Protein AF-A0A1I6APC3-F1 (afdb_monomer_lite)

Sequence (116 aa):
MRAPDFLKAGLGHMQDRAVTYDKPQGERSMGMTVALANVLLAEKLREPLSEEDGWNFMELLKLVRSKQGEFKADNYEDRAAYAGLAGEAAFDERGPKAADQDCIFIEAAPPAGGRS

pLDDT: mean 81.6, std 17.63, range [43.28, 97.19]

Radius of gyration: 23.74 Å; chains: 1; bounding box: 44×64×69 Å

Secondary structure (DSSP, 8-state):
--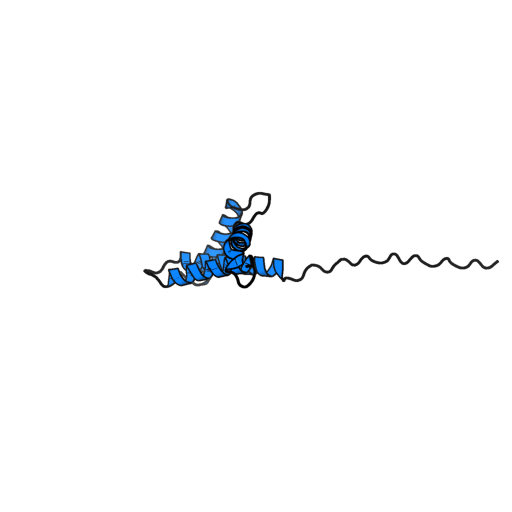HHHHHHHHHHHHHHHHHHH--TT---HHHHHHHHHHHHTTTT-SSPPPHHHHHHHHHHHHHHHHTSSS--THHHHHHHHHHHHHHHHHHHHHS-PPP--------PPPPPP---

Organism: NCBI:txid1002526

InterPro domains:
  IPR045958 Domain of unknown function DUF6378 [PF19905] (29-89)

Foldseek 3Di:
DDPVVLLVLLVVVLVVCCVPPDDVVRDDPLQVVQVVCCVVCVVPDPDRDFSLNSLVVVLVVLVVVCVDDDHDSVSSSSNSNSVVVSVVSCCVVPNDDDPPPPPPDPPPDDDDDDDD

Structure (mmCIF, N/CA/C/O backbone):
data_AF-A0A1I6APC3-F1
#
_entry.id   AF-A0A1I6APC3-F1
#
loop_
_atom_site.group_PDB
_atom_site.id
_atom_site.type_symbol
_atom_site.label_atom_id
_atom_site.label_alt_id
_atom_site.label_comp_id
_atom_site.label_asym_id
_atom_site.label_entity_id
_atom_site.label_seq_id
_atom_site.pdbx_PDB_ins_code
_atom_site.Cartn_x
_atom_site.Cartn_y
_atom_site.Cartn_z
_atom_site.occupancy
_atom_site.B_iso_or_equiv
_atom_site.auth_seq_id
_atom_site.auth_comp_id
_atom_site.auth_asym_id
_atom_site.auth_atom_id
_atom_site.pdbx_PDB_model_num
ATOM 1 N N . MET A 1 1 ? -18.418 -6.001 14.243 1.00 75.69 1 MET A N 1
ATOM 2 C CA . MET A 1 1 ? -17.449 -6.211 13.150 1.00 75.69 1 MET A CA 1
ATOM 3 C C . MET A 1 1 ? -16.426 -7.236 13.610 1.00 75.69 1 MET A C 1
ATOM 5 O O . MET A 1 1 ? -15.960 -7.130 14.739 1.00 75.69 1 MET A O 1
ATOM 9 N N . ARG A 1 2 ? -16.146 -8.259 12.801 1.00 93.44 2 ARG A N 1
ATOM 10 C CA . ARG A 1 2 ? -15.180 -9.335 13.077 1.00 93.44 2 ARG A CA 1
ATOM 11 C C . ARG A 1 2 ? -14.060 -9.311 12.039 1.00 93.44 2 ARG A C 1
ATOM 13 O O . ARG A 1 2 ? -14.230 -8.743 10.968 1.00 93.44 2 ARG A O 1
ATOM 20 N N . ALA A 1 3 ? -12.944 -9.984 12.326 1.00 92.00 3 ALA A N 1
ATOM 21 C CA . ALA A 1 3 ? -11.777 -10.014 11.437 1.00 92.00 3 ALA A CA 1
ATOM 22 C C . ALA A 1 3 ? -12.101 -10.354 9.958 1.00 92.00 3 ALA A C 1
ATOM 24 O O . ALA A 1 3 ? -11.640 -9.618 9.088 1.00 92.00 3 ALA A O 1
ATOM 25 N N . PRO A 1 4 ? -12.940 -11.363 9.634 1.00 94.94 4 PRO A N 1
ATOM 26 C CA . PRO A 1 4 ? -13.274 -11.665 8.238 1.00 94.94 4 PRO A CA 1
ATOM 27 C C . PRO A 1 4 ? -14.077 -10.569 7.529 1.00 94.94 4 PRO A C 1
ATOM 29 O O . PRO A 1 4 ? -14.067 -10.514 6.303 1.00 94.94 4 PRO A O 1
ATOM 32 N N . ASP A 1 5 ? -14.787 -9.718 8.274 1.00 95.00 5 ASP A N 1
ATOM 33 C CA . ASP A 1 5 ? -15.618 -8.664 7.689 1.00 95.00 5 ASP A CA 1
ATOM 34 C C . ASP A 1 5 ? -14.733 -7.587 7.037 1.00 95.00 5 ASP A C 1
ATOM 36 O O . ASP A 1 5 ? -15.036 -7.138 5.936 1.00 95.00 5 ASP A O 1
ATOM 40 N N . PHE A 1 6 ? -13.586 -7.261 7.648 1.00 93.12 6 PHE A N 1
ATOM 41 C CA . PHE A 1 6 ? -12.610 -6.318 7.085 1.00 93.12 6 PHE A CA 1
ATOM 42 C C . PHE A 1 6 ? -11.978 -6.831 5.790 1.00 93.12 6 PHE A C 1
ATOM 44 O O . PHE A 1 6 ? -11.803 -6.066 4.848 1.00 93.12 6 PHE A O 1
ATOM 51 N N . LEU A 1 7 ? -11.653 -8.128 5.730 1.00 93.75 7 LEU A N 1
ATOM 52 C CA . LEU A 1 7 ? -11.077 -8.735 4.527 1.00 93.75 7 LEU A CA 1
ATOM 53 C C . LEU A 1 7 ? -12.078 -8.731 3.368 1.00 93.75 7 LEU A C 1
ATOM 55 O O . LEU A 1 7 ? -11.707 -8.446 2.235 1.00 93.75 7 LEU A O 1
ATOM 59 N N . LYS A 1 8 ? -13.356 -9.012 3.651 1.00 94.69 8 LYS A N 1
ATOM 60 C CA . LYS A 1 8 ? -14.423 -8.962 2.641 1.00 94.69 8 LYS A CA 1
ATOM 61 C C . LYS A 1 8 ? -14.657 -7.546 2.123 1.00 94.69 8 LYS A C 1
ATOM 63 O O . LYS A 1 8 ? -14.822 -7.374 0.922 1.00 94.69 8 LYS A O 1
ATOM 68 N N . ALA A 1 9 ? -14.654 -6.553 3.010 1.00 92.88 9 ALA A N 1
ATOM 69 C CA . ALA A 1 9 ? -14.761 -5.154 2.611 1.00 92.88 9 ALA A CA 1
ATOM 70 C C . ALA A 1 9 ? -13.542 -4.711 1.781 1.00 92.88 9 ALA A C 1
ATOM 72 O O . ALA A 1 9 ? -13.717 -4.137 0.713 1.00 92.88 9 ALA A O 1
ATOM 73 N N . GLY A 1 10 ? -12.324 -5.080 2.194 1.00 90.75 10 GLY A N 1
ATOM 74 C CA . GLY A 1 10 ? -11.105 -4.832 1.416 1.00 90.75 10 GLY A CA 1
ATOM 75 C C . GLY A 1 10 ? -11.124 -5.491 0.031 1.00 90.75 10 GLY A C 1
ATOM 76 O O . GLY A 1 10 ? -10.702 -4.877 -0.945 1.00 90.75 10 GLY A O 1
ATOM 77 N N . LEU A 1 11 ? -11.674 -6.706 -0.089 1.00 91.12 11 LEU A N 1
ATOM 78 C CA . LEU A 1 11 ? -11.912 -7.342 -1.389 1.00 91.12 11 LEU A CA 1
ATOM 79 C C . LEU A 1 11 ? -12.865 -6.515 -2.262 1.00 91.12 11 LEU A C 1
ATOM 81 O O . LEU A 1 11 ? -12.583 -6.329 -3.443 1.00 91.12 11 LEU A O 1
ATOM 85 N N . GLY A 1 12 ? -13.949 -5.994 -1.679 1.00 89.00 12 GLY A N 1
ATOM 86 C CA . GLY A 1 12 ? -14.856 -5.068 -2.360 1.00 89.00 12 GLY A CA 1
ATOM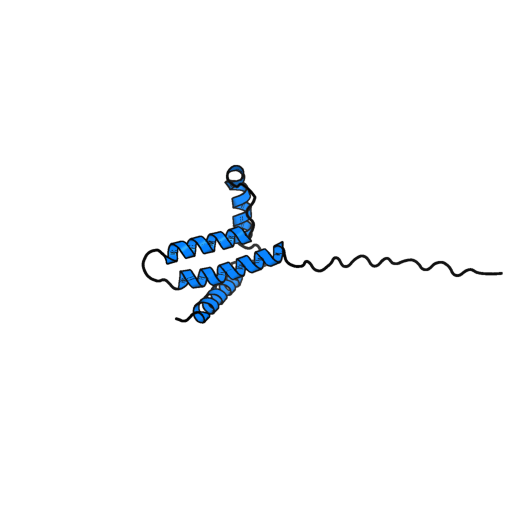 87 C C . GLY A 1 12 ? -14.123 -3.832 -2.886 1.00 89.00 12 GLY A 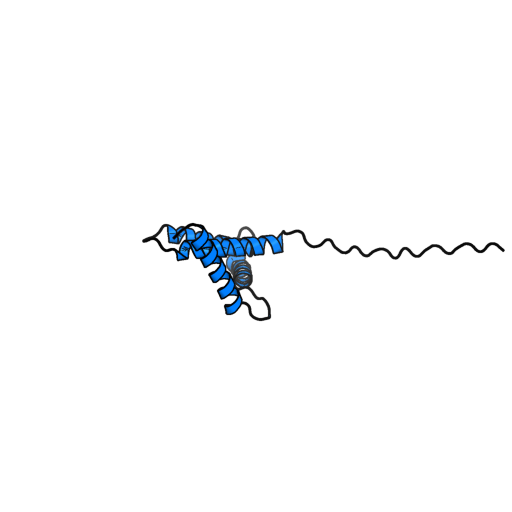C 1
ATOM 88 O O . GLY A 1 12 ? -14.204 -3.542 -4.073 1.00 89.00 12 GLY A O 1
ATOM 89 N N . HIS A 1 13 ? -13.300 -3.186 -2.052 1.00 86.31 13 HIS A N 1
ATOM 90 C CA . HIS A 1 13 ? -12.506 -2.015 -2.456 1.00 86.31 13 HIS A CA 1
ATOM 91 C C . HIS A 1 13 ? -11.563 -2.305 -3.632 1.00 86.31 13 HIS A C 1
ATOM 93 O O . HIS A 1 13 ? -11.386 -1.455 -4.505 1.00 86.31 13 HIS A O 1
ATOM 99 N N . MET A 1 14 ? -10.962 -3.501 -3.684 1.00 86.62 14 MET A N 1
ATOM 100 C CA . MET A 1 14 ? -10.126 -3.919 -4.819 1.00 86.62 14 MET A CA 1
ATOM 101 C C . MET A 1 14 ? -10.948 -4.114 -6.099 1.00 86.62 14 MET A C 1
ATOM 103 O O . MET A 1 14 ? -10.534 -3.656 -7.162 1.00 86.62 14 MET A O 1
ATOM 107 N N . GLN A 1 15 ? -12.118 -4.748 -6.000 1.00 83.56 15 GLN A N 1
ATOM 108 C CA . GLN A 1 15 ? -13.017 -4.971 -7.138 1.00 83.56 15 GLN A CA 1
ATOM 109 C C . GLN A 1 15 ? -13.572 -3.652 -7.686 1.00 83.56 15 GLN A C 1
ATOM 111 O O . GLN A 1 15 ? -13.542 -3.423 -8.894 1.00 83.56 15 GLN A O 1
ATOM 116 N N . ASP A 1 16 ? -13.997 -2.751 -6.803 1.00 79.75 16 ASP A N 1
ATOM 117 C CA . ASP A 1 16 ? -14.482 -1.424 -7.180 1.00 79.75 16 ASP A CA 1
ATOM 118 C C . ASP A 1 16 ? -13.370 -0.592 -7.833 1.00 79.75 16 ASP A C 1
ATOM 120 O O . ASP A 1 16 ? -13.614 0.142 -8.797 1.00 79.75 16 ASP A O 1
ATOM 124 N N . ARG A 1 17 ? -12.122 -0.740 -7.361 1.00 69.62 17 ARG A N 1
ATOM 125 C CA . ARG A 1 17 ? -10.958 -0.121 -8.004 1.00 69.62 17 ARG A CA 1
ATOM 126 C C . ARG A 1 17 ? -10.687 -0.676 -9.393 1.00 69.62 17 ARG A C 1
ATOM 128 O O . ARG A 1 17 ? -10.438 0.131 -10.284 1.00 69.62 17 ARG A O 1
ATOM 135 N N . ALA A 1 18 ? -10.758 -1.992 -9.578 1.00 63.19 18 ALA A N 1
ATOM 136 C CA . ALA A 1 18 ? -10.590 -2.605 -10.892 1.00 63.19 18 ALA A CA 1
ATOM 137 C C . ALA A 1 18 ? -11.628 -2.046 -11.880 1.00 63.19 18 ALA A C 1
ATOM 139 O O . ALA A 1 18 ? -11.292 -1.599 -12.968 1.00 63.19 18 ALA A O 1
ATOM 140 N N . VAL A 1 19 ? -12.890 -1.921 -11.459 1.00 61.81 19 VAL A N 1
ATOM 141 C CA . VAL A 1 19 ? -13.961 -1.365 -12.305 1.00 61.81 19 VAL A CA 1
ATOM 142 C C . VAL A 1 19 ? -13.777 0.130 -12.603 1.00 61.81 19 VAL A C 1
ATOM 144 O O . VAL A 1 19 ? -14.105 0.588 -13.697 1.00 61.81 19 VAL A O 1
ATOM 147 N N . THR A 1 20 ? -13.280 0.908 -11.639 1.00 59.06 20 THR A N 1
ATOM 148 C CA . THR A 1 20 ? -13.217 2.377 -11.749 1.00 59.06 20 THR A CA 1
ATOM 149 C C . THR A 1 20 ? -11.943 2.873 -12.437 1.00 59.06 20 THR A C 1
ATOM 151 O O . THR A 1 20 ? -11.965 3.916 -13.093 1.00 59.06 20 THR A O 1
ATOM 154 N N . TYR A 1 21 ? -10.828 2.157 -12.278 1.00 53.22 21 TYR A N 1
ATOM 155 C CA . TYR A 1 21 ? -9.503 2.635 -12.676 1.00 53.22 21 TYR A CA 1
ATOM 156 C C . TYR A 1 21 ? -8.800 1.752 -13.709 1.00 53.22 21 TYR A C 1
ATOM 158 O O . TYR A 1 21 ? -7.925 2.281 -14.399 1.00 53.22 21 TYR A O 1
ATOM 166 N N . ASP A 1 22 ? -9.198 0.487 -13.903 1.00 54.38 22 ASP A N 1
ATOM 167 C CA . ASP A 1 22 ? -8.657 -0.314 -15.005 1.00 54.38 22 ASP A CA 1
ATOM 168 C C . ASP A 1 22 ? -9.290 0.154 -16.321 1.00 54.38 22 ASP A C 1
ATOM 170 O O . ASP A 1 22 ? -10.352 -0.289 -16.762 1.00 54.38 22 ASP A O 1
ATOM 174 N N . LYS A 1 23 ? -8.618 1.091 -16.994 1.00 50.16 23 LYS A N 1
ATOM 175 C CA . LYS A 1 23 ? -8.829 1.288 -18.431 1.00 50.16 23 LYS A CA 1
ATOM 176 C C . LYS A 1 23 ? -8.443 -0.007 -19.166 1.00 50.16 23 LYS A C 1
ATOM 178 O O . LYS A 1 23 ? -7.568 -0.723 -18.685 1.00 50.16 23 LYS A O 1
ATOM 183 N N . PRO A 1 24 ? -8.959 -0.261 -20.387 1.00 46.97 24 PRO A N 1
ATOM 184 C CA . PRO A 1 24 ? -8.604 -1.444 -21.189 1.00 46.97 24 PRO A CA 1
ATOM 185 C C . PRO A 1 24 ? -7.095 -1.640 -21.453 1.00 46.97 24 PRO A C 1
ATOM 187 O O . PRO A 1 24 ? -6.701 -2.660 -22.003 1.00 46.97 24 PRO A O 1
ATOM 190 N N . GLN A 1 25 ? -6.264 -0.652 -21.110 1.00 43.28 25 GLN A N 1
ATOM 191 C CA . GLN A 1 25 ? -4.811 -0.641 -21.279 1.00 43.28 25 GLN A CA 1
ATOM 192 C C . GLN A 1 25 ? -4.043 -1.003 -19.990 1.00 43.28 25 GLN A C 1
ATOM 194 O O . GLN A 1 25 ? -2.820 -1.021 -20.015 1.00 43.28 25 GLN A O 1
ATOM 199 N N . GLY A 1 26 ? -4.730 -1.301 -18.878 1.00 48.00 26 GLY A N 1
ATOM 200 C CA . GLY A 1 26 ? -4.111 -1.865 -17.670 1.00 48.00 26 GLY A CA 1
ATOM 201 C C . GLY A 1 26 ? -3.182 -0.927 -16.890 1.00 48.00 26 GLY A C 1
ATOM 202 O O . GLY A 1 26 ? -2.439 -1.389 -16.030 1.00 48.00 26 GLY A O 1
ATOM 203 N N . GLU A 1 27 ? -3.189 0.382 -17.166 1.00 49.44 27 GLU A N 1
ATOM 204 C CA . GLU A 1 27 ? -2.361 1.340 -16.425 1.00 49.44 27 GLU A CA 1
ATOM 205 C C . GLU A 1 27 ? -2.868 1.497 -14.985 1.00 49.44 27 GLU A C 1
ATOM 207 O O . GLU A 1 27 ? -3.827 2.224 -14.710 1.00 49.44 27 GLU A O 1
ATOM 212 N N . ARG A 1 28 ? -2.198 0.824 -14.044 1.00 67.38 28 ARG A N 1
ATOM 213 C CA . ARG A 1 28 ? -2.494 0.941 -12.615 1.00 67.38 28 ARG A CA 1
ATOM 214 C C . ARG A 1 28 ? -1.983 2.272 -12.079 1.00 67.38 28 ARG A C 1
ATOM 216 O O . ARG A 1 28 ? -0.835 2.666 -12.295 1.00 67.38 28 ARG A O 1
ATOM 223 N N . SER A 1 29 ? -2.830 2.955 -11.311 1.00 77.62 29 SER A N 1
ATOM 224 C CA . SER A 1 29 ? -2.512 4.254 -10.706 1.00 77.62 29 SER A CA 1
ATOM 225 C C . SER A 1 29 ? -1.272 4.214 -9.808 1.00 77.62 29 SER A C 1
ATOM 227 O O . SER A 1 29 ? -0.557 5.214 -9.727 1.00 77.62 29 SER A O 1
ATOM 229 N N . MET A 1 30 ? -0.974 3.071 -9.179 1.00 88.69 30 MET A N 1
ATOM 230 C CA . MET A 1 30 ? 0.227 2.920 -8.359 1.00 88.69 30 MET A CA 1
ATOM 231 C C . MET A 1 30 ? 1.504 2.820 -9.193 1.00 88.69 30 MET A C 1
ATOM 233 O O . MET A 1 30 ? 2.438 3.568 -8.915 1.00 88.69 30 MET A O 1
ATOM 237 N N . GLY A 1 31 ? 1.530 2.005 -10.253 1.00 88.12 31 GLY A N 1
ATOM 238 C CA . GLY A 1 31 ? 2.685 1.913 -11.153 1.00 88.12 31 GLY A CA 1
ATOM 239 C C . GLY A 1 31 ? 3.096 3.279 -11.720 1.00 88.12 31 GLY A C 1
ATOM 240 O O . GLY A 1 31 ? 4.264 3.660 -11.650 1.00 88.12 31 GLY A O 1
ATOM 241 N N . MET A 1 32 ? 2.127 4.087 -12.166 1.00 88.19 32 MET A N 1
ATOM 242 C CA . MET A 1 32 ? 2.394 5.458 -12.634 1.00 88.19 32 MET A CA 1
ATOM 243 C C . MET A 1 32 ? 2.852 6.400 -11.515 1.00 88.19 32 MET A C 1
ATOM 245 O O . MET A 1 32 ? 3.734 7.234 -11.729 1.00 88.19 32 MET A O 1
ATOM 249 N N . THR A 1 33 ? 2.277 6.272 -10.316 1.00 90.56 33 THR A N 1
ATOM 250 C CA . THR A 1 33 ? 2.684 7.070 -9.148 1.00 90.56 33 THR A CA 1
ATOM 251 C C . THR A 1 33 ? 4.136 6.786 -8.779 1.00 90.56 33 THR A C 1
ATOM 253 O O . THR A 1 33 ? 4.909 7.722 -8.578 1.00 90.56 33 THR A O 1
ATOM 256 N N . VAL A 1 34 ? 4.527 5.512 -8.740 1.00 93.25 34 VAL A N 1
ATOM 257 C CA . VAL A 1 34 ? 5.893 5.079 -8.433 1.00 93.25 34 VAL A CA 1
ATOM 258 C C . VAL A 1 34 ? 6.866 5.498 -9.532 1.00 93.25 34 VAL A C 1
ATOM 260 O O . VAL A 1 34 ? 7.925 6.043 -9.226 1.00 93.25 34 VAL A O 1
ATOM 263 N N . ALA A 1 35 ? 6.491 5.348 -10.806 1.00 93.44 35 ALA A N 1
ATOM 264 C CA . ALA A 1 35 ? 7.306 5.818 -11.925 1.00 93.44 35 ALA A CA 1
ATOM 265 C C . ALA A 1 35 ? 7.591 7.325 -11.822 1.00 93.44 35 ALA A C 1
ATOM 267 O O . ALA A 1 35 ? 8.738 7.757 -11.945 1.00 93.44 35 ALA A O 1
ATOM 268 N N . LEU A 1 36 ? 6.565 8.129 -11.528 1.00 93.94 36 LEU A N 1
ATOM 269 C CA . LEU A 1 36 ? 6.734 9.567 -11.349 1.00 93.94 36 LEU A CA 1
ATOM 270 C C . LEU A 1 36 ? 7.544 9.901 -10.088 1.00 93.94 36 LEU A C 1
ATOM 272 O O . LEU A 1 36 ? 8.390 10.793 -10.134 1.00 93.94 36 LEU A O 1
ATOM 276 N N . ALA A 1 37 ? 7.331 9.190 -8.978 1.00 94.31 37 ALA A N 1
ATOM 277 C CA . ALA A 1 37 ? 8.102 9.374 -7.749 1.00 94.31 37 ALA A CA 1
ATOM 278 C C . ALA A 1 37 ? 9.596 9.101 -7.972 1.00 94.31 37 ALA A C 1
ATOM 280 O O . ALA A 1 37 ? 10.429 9.895 -7.539 1.00 94.31 37 ALA A O 1
ATOM 281 N N . ASN A 1 38 ? 9.932 8.047 -8.718 1.00 96.25 38 ASN A N 1
ATOM 282 C CA . ASN A 1 38 ? 11.310 7.713 -9.070 1.00 96.25 38 ASN A CA 1
ATOM 283 C C . ASN A 1 38 ? 11.981 8.784 -9.934 1.00 96.25 38 ASN A C 1
ATOM 285 O O . ASN A 1 38 ? 13.190 8.960 -9.834 1.00 96.25 38 ASN A O 1
ATOM 289 N N . VAL A 1 39 ? 11.219 9.530 -10.739 1.00 97.19 39 VAL A N 1
ATOM 290 C CA . VAL A 1 39 ? 11.742 10.674 -11.503 1.00 97.19 39 VAL A CA 1
ATOM 291 C C . VAL A 1 39 ? 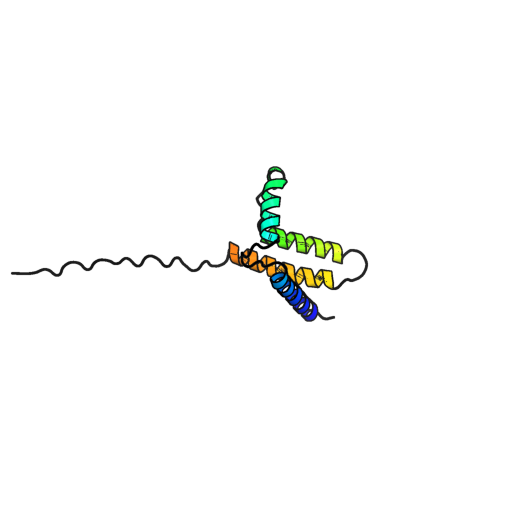11.883 11.912 -10.617 1.00 97.19 39 VAL A C 1
ATOM 293 O O . VAL A 1 39 ? 12.949 12.520 -10.564 1.00 97.19 39 VAL A O 1
ATOM 296 N N . LEU A 1 40 ? 10.819 12.299 -9.911 1.00 96.75 40 LEU A N 1
ATOM 297 C CA . LEU A 1 40 ? 10.775 13.557 -9.158 1.00 96.75 40 LEU A CA 1
ATOM 298 C C . LEU A 1 40 ? 11.649 13.542 -7.902 1.00 96.75 40 LEU A C 1
ATOM 300 O O . LEU A 1 40 ? 12.147 14.586 -7.486 1.00 96.75 40 LEU A O 1
ATOM 304 N N . LEU A 1 41 ? 11.809 12.375 -7.277 1.00 95.75 41 LEU A N 1
ATOM 305 C CA . LEU A 1 41 ? 12.520 12.205 -6.011 1.00 95.75 41 LEU A CA 1
ATOM 306 C C . LEU A 1 41 ? 13.846 11.456 -6.182 1.00 95.75 41 LEU A C 1
ATOM 308 O O . LEU A 1 41 ? 14.446 11.074 -5.179 1.00 95.75 41 LEU A O 1
ATOM 312 N N . ALA A 1 42 ? 14.327 11.285 -7.419 1.00 94.56 42 ALA A N 1
ATOM 313 C CA . ALA A 1 42 ? 15.532 10.518 -7.745 1.00 94.56 42 ALA A CA 1
ATOM 314 C C . ALA A 1 42 ? 16.741 10.883 -6.864 1.00 94.56 42 ALA A C 1
ATOM 316 O O . ALA A 1 42 ? 17.409 10.009 -6.329 1.00 94.56 42 ALA A O 1
ATOM 317 N N . GLU A 1 43 ? 16.992 12.180 -6.650 1.00 95.94 43 GLU A N 1
ATOM 318 C CA . GLU A 1 43 ? 18.127 12.665 -5.846 1.00 95.94 43 GLU A CA 1
ATOM 319 C C . GLU A 1 43 ? 17.977 12.429 -4.334 1.00 95.94 43 GLU A C 1
ATOM 321 O O . GLU A 1 43 ? 18.921 12.632 -3.569 1.00 95.94 43 GLU A O 1
ATOM 326 N N . LYS A 1 44 ? 16.768 12.094 -3.873 1.00 95.06 44 LYS A N 1
ATOM 327 C CA . LYS A 1 44 ? 16.440 11.887 -2.454 1.00 95.06 44 LYS A CA 1
ATOM 328 C C . LYS A 1 44 ? 16.292 10.416 -2.100 1.00 95.06 44 LYS A C 1
ATOM 330 O O . LYS A 1 44 ? 16.446 10.059 -0.934 1.00 95.06 44 LYS A O 1
ATOM 335 N N . LEU A 1 45 ? 15.972 9.586 -3.081 1.00 92.12 45 LEU A N 1
ATOM 336 C CA . LEU A 1 45 ? 15.838 8.155 -2.907 1.00 92.12 45 LEU A CA 1
ATOM 337 C C . LEU A 1 45 ? 17.218 7.498 -2.909 1.00 92.12 45 LEU A C 1
ATOM 339 O O . LEU A 1 45 ? 18.096 7.839 -3.697 1.00 92.12 45 LEU A O 1
ATOM 343 N N . ARG A 1 46 ? 17.413 6.541 -2.001 1.00 93.81 46 ARG A N 1
ATOM 344 C CA . ARG A 1 46 ? 18.621 5.707 -1.989 1.00 93.81 46 ARG A CA 1
ATOM 345 C C . ARG A 1 46 ? 18.611 4.706 -3.146 1.00 93.81 46 ARG A C 1
ATOM 347 O O . ARG A 1 46 ? 19.664 4.390 -3.690 1.00 93.81 46 ARG A O 1
ATOM 354 N N . GLU A 1 47 ? 17.426 4.217 -3.482 1.00 94.56 47 GLU A N 1
ATOM 355 C CA . GLU A 1 47 ? 17.152 3.249 -4.536 1.00 94.56 47 GLU A CA 1
ATOM 356 C C . GLU A 1 47 ? 15.765 3.532 -5.136 1.00 94.56 47 GLU A C 1
ATOM 358 O O . GLU A 1 47 ? 14.932 4.138 -4.451 1.00 94.56 47 GLU A O 1
ATOM 363 N N . PRO A 1 48 ? 15.510 3.158 -6.403 1.00 93.94 48 PRO A N 1
ATOM 364 C CA . PRO A 1 48 ? 14.191 3.306 -7.004 1.00 93.94 48 PRO A CA 1
ATOM 365 C C . PRO A 1 48 ? 13.140 2.525 -6.215 1.00 93.94 48 PRO A C 1
ATOM 367 O O . PRO A 1 48 ? 13.376 1.390 -5.813 1.00 93.94 48 PRO A O 1
ATOM 370 N N . LEU A 1 49 ? 11.973 3.127 -6.037 1.00 95.31 49 LEU A N 1
ATOM 371 C CA . LEU A 1 49 ? 10.815 2.481 -5.438 1.00 95.31 49 LEU A CA 1
ATOM 372 C C . LEU A 1 49 ? 10.207 1.477 -6.419 1.00 95.31 49 LEU A C 1
ATOM 374 O O . LEU A 1 49 ? 10.084 1.765 -7.615 1.00 95.31 49 LEU A O 1
ATOM 378 N N . SER A 1 50 ? 9.792 0.329 -5.897 1.00 94.31 50 SER A N 1
ATOM 379 C CA . SER A 1 50 ? 8.956 -0.647 -6.597 1.00 94.31 50 SER A CA 1
ATOM 380 C C . SER A 1 50 ? 7.465 -0.302 -6.467 1.00 94.31 50 SER A C 1
ATOM 382 O O . SER A 1 50 ? 7.065 0.536 -5.652 1.00 94.31 50 SER A O 1
ATOM 384 N N . GLU A 1 51 ? 6.605 -0.949 -7.262 1.00 93.56 51 GLU A N 1
ATOM 385 C CA . GLU A 1 51 ? 5.148 -0.805 -7.099 1.00 93.56 51 GLU A CA 1
ATOM 386 C C . GLU A 1 51 ? 4.676 -1.328 -5.730 1.00 93.56 51 GLU A C 1
ATOM 388 O O . GLU A 1 51 ? 3.800 -0.728 -5.101 1.00 93.56 51 GLU A O 1
ATOM 393 N N . GLU A 1 52 ? 5.316 -2.386 -5.227 1.00 94.75 52 GLU A N 1
ATOM 394 C CA . GLU A 1 52 ? 5.105 -2.908 -3.876 1.00 94.75 52 GLU A CA 1
ATOM 395 C C . GLU A 1 52 ? 5.407 -1.849 -2.803 1.00 94.75 52 GLU A C 1
ATOM 397 O O . GLU A 1 52 ? 4.601 -1.661 -1.891 1.00 94.75 52 GLU A O 1
ATOM 402 N N . ASP A 1 53 ? 6.511 -1.102 -2.925 1.00 95.44 53 ASP A N 1
ATOM 403 C CA . ASP A 1 53 ? 6.853 -0.030 -1.978 1.00 95.44 53 ASP A CA 1
ATOM 404 C C . ASP A 1 53 ? 5.778 1.059 -1.934 1.00 95.44 53 ASP A C 1
ATOM 406 O O . ASP A 1 53 ? 5.457 1.588 -0.865 1.00 95.44 53 ASP A O 1
ATOM 410 N N . GLY A 1 54 ? 5.174 1.363 -3.085 1.00 93.94 54 GLY A N 1
ATOM 411 C CA . GLY A 1 54 ? 4.038 2.274 -3.178 1.00 93.94 54 GLY A CA 1
ATOM 412 C C . GLY A 1 54 ? 2.831 1.789 -2.369 1.00 93.94 54 GLY A C 1
ATOM 413 O O . GLY A 1 54 ? 2.247 2.556 -1.596 1.00 93.94 54 GLY A O 1
ATOM 414 N N . TRP A 1 55 ? 2.475 0.508 -2.481 1.00 93.88 55 TRP A N 1
ATOM 415 C CA . TRP A 1 55 ? 1.384 -0.084 -1.698 1.00 93.88 55 TRP A CA 1
ATOM 416 C C . TRP A 1 55 ? 1.706 -0.160 -0.199 1.00 93.88 55 TRP A C 1
ATOM 418 O O . TRP A 1 55 ? 0.878 0.246 0.624 1.00 93.88 55 TRP A O 1
ATOM 428 N N . ASN A 1 56 ? 2.928 -0.558 0.159 1.00 95.31 56 ASN A N 1
ATOM 429 C CA . ASN A 1 56 ? 3.414 -0.569 1.541 1.00 95.31 56 ASN A CA 1
ATOM 430 C C . ASN A 1 56 ? 3.358 0.831 2.173 1.00 95.31 56 ASN A C 1
ATOM 432 O O . ASN A 1 56 ? 2.950 1.000 3.327 1.00 95.31 56 ASN A O 1
ATOM 436 N N . PHE A 1 57 ? 3.701 1.871 1.412 1.00 95.00 57 PHE A N 1
ATOM 437 C CA . PHE A 1 57 ? 3.579 3.253 1.867 1.00 95.00 57 PHE A CA 1
ATOM 438 C C . PHE A 1 57 ? 2.119 3.635 2.170 1.00 95.00 57 PHE A C 1
ATOM 440 O O . PHE A 1 57 ? 1.830 4.267 3.193 1.00 95.00 57 PHE A O 1
ATOM 447 N N . MET A 1 58 ? 1.175 3.207 1.329 1.00 94.50 58 MET A N 1
ATOM 448 C CA . MET A 1 58 ? -0.255 3.442 1.557 1.00 94.50 58 MET A CA 1
ATOM 449 C C . MET A 1 58 ? -0.781 2.708 2.797 1.00 94.50 58 MET A C 1
ATOM 451 O O . MET A 1 58 ? -1.605 3.260 3.538 1.00 94.50 58 MET A O 1
ATOM 455 N N . GLU A 1 59 ? -0.278 1.506 3.086 1.00 95.00 59 GLU A N 1
ATOM 456 C CA . GLU A 1 59 ? -0.577 0.813 4.341 1.00 95.00 59 GLU A CA 1
ATOM 457 C C . GLU A 1 59 ? -0.103 1.591 5.566 1.00 95.00 59 GLU A C 1
ATOM 459 O O . GLU A 1 59 ? -0.859 1.727 6.535 1.00 95.00 59 GLU A O 1
ATOM 464 N N . LEU A 1 60 ? 1.121 2.129 5.530 1.00 95.81 60 LEU A N 1
ATOM 465 C CA . LEU A 1 60 ? 1.670 2.938 6.619 1.00 95.81 60 LEU A CA 1
ATOM 466 C C . LEU A 1 60 ? 0.810 4.177 6.879 1.00 95.81 60 LEU A C 1
ATOM 468 O O . LEU A 1 60 ? 0.514 4.492 8.035 1.00 95.81 60 LEU A O 1
ATOM 472 N N . LEU A 1 61 ? 0.336 4.844 5.823 1.00 94.12 61 LEU A N 1
ATOM 473 C CA . LEU A 1 61 ? -0.563 5.991 5.949 1.00 94.12 61 LEU A CA 1
ATOM 474 C C . LEU A 1 61 ? -1.854 5.617 6.692 1.00 94.12 61 LEU A C 1
ATOM 476 O O . LEU A 1 61 ? -2.281 6.330 7.607 1.00 94.12 61 LEU A O 1
ATOM 480 N N . LYS A 1 62 ? -2.478 4.492 6.331 1.00 93.00 62 LYS A N 1
ATOM 481 C CA . LYS A 1 62 ? -3.698 4.011 6.996 1.00 93.00 62 LYS A CA 1
ATOM 482 C C . LYS A 1 62 ? -3.434 3.502 8.409 1.00 93.00 62 LYS A C 1
ATOM 484 O O . LYS A 1 62 ? -4.259 3.723 9.296 1.00 93.00 62 LYS A O 1
ATOM 489 N N . LEU A 1 63 ? -2.269 2.905 8.659 1.00 94.00 63 LEU A N 1
ATOM 490 C CA . LEU A 1 63 ? -1.834 2.529 10.000 1.00 94.00 63 LEU A CA 1
ATOM 491 C C . LEU A 1 63 ? -1.735 3.764 10.899 1.00 94.00 63 LEU A C 1
ATOM 493 O O . LEU A 1 63 ? -2.328 3.762 11.977 1.00 94.00 63 LEU A O 1
ATOM 497 N N . VAL A 1 64 ? -1.063 4.829 10.457 1.00 94.62 64 VAL A N 1
ATOM 498 C CA . VAL A 1 64 ? -0.953 6.079 11.228 1.00 94.62 64 VAL A CA 1
ATOM 499 C C . VAL A 1 64 ? -2.335 6.688 11.469 1.00 94.62 64 VAL A C 1
ATOM 501 O O . VAL A 1 64 ? -2.660 7.034 12.604 1.00 94.62 64 VAL A O 1
ATOM 504 N N . ARG A 1 65 ? -3.196 6.737 10.442 1.00 93.12 65 ARG A N 1
ATOM 505 C CA . ARG A 1 65 ? -4.581 7.224 10.580 1.00 93.12 65 ARG A CA 1
ATOM 506 C C . ARG A 1 65 ? -5.413 6.401 11.560 1.00 93.12 65 ARG A C 1
ATOM 508 O O . ARG A 1 65 ? -6.228 6.974 12.269 1.00 93.12 65 ARG A O 1
ATOM 515 N N . SER A 1 66 ? -5.191 5.089 11.656 1.00 91.75 66 SER A N 1
ATOM 516 C CA . SER A 1 66 ? -5.886 4.234 12.633 1.00 91.75 66 SER A CA 1
ATOM 517 C C . SER A 1 66 ? -5.525 4.547 14.089 1.00 91.75 66 SER A C 1
ATOM 519 O O . SER A 1 66 ? -6.259 4.169 14.997 1.00 91.75 66 SER A O 1
ATOM 521 N N . LYS A 1 67 ? -4.398 5.230 14.323 1.00 90.06 67 LYS A N 1
ATOM 522 C CA . LYS A 1 67 ? -3.947 5.648 15.657 1.00 90.06 67 LYS A CA 1
ATOM 523 C C . LYS A 1 67 ? -4.447 7.037 16.053 1.00 90.06 67 LYS A C 1
ATOM 525 O O . LYS A 1 67 ? -4.236 7.440 17.192 1.00 90.06 67 LYS A O 1
ATOM 530 N N . GLN A 1 68 ? -5.071 7.769 15.132 1.00 88.75 68 GLN A N 1
ATOM 531 C CA . GLN A 1 68 ? -5.528 9.135 15.351 1.00 88.75 68 GLN A CA 1
ATOM 532 C C . GLN A 1 68 ? -7.055 9.192 15.408 1.00 88.75 68 GLN A C 1
ATOM 534 O O . GLN A 1 68 ? -7.738 8.775 14.476 1.00 88.75 68 GLN A O 1
ATOM 539 N N . GLY A 1 69 ? -7.583 9.791 16.474 1.00 86.06 69 GLY A N 1
ATOM 540 C CA . GLY A 1 69 ? -9.019 10.006 16.637 1.00 86.06 69 GLY A CA 1
ATOM 541 C C . GLY A 1 69 ? -9.802 8.726 16.937 1.00 86.06 69 GLY A C 1
ATOM 542 O O . GLY A 1 69 ? -9.288 7.786 17.541 1.00 86.06 69 GLY A O 1
ATOM 543 N N . GLU A 1 70 ? -11.078 8.732 16.558 1.00 89.06 70 GLU A N 1
ATOM 544 C CA . GLU A 1 70 ? -11.999 7.621 16.796 1.00 89.06 70 GLU A CA 1
ATOM 545 C C . GLU A 1 70 ? -11.768 6.447 15.838 1.00 89.06 70 GLU A C 1
ATOM 547 O O . GLU A 1 70 ? -11.209 6.591 14.747 1.00 89.06 70 GLU A O 1
ATOM 552 N N . PHE A 1 71 ? -12.246 5.269 16.243 1.00 91.50 71 PHE A N 1
ATOM 553 C CA . PHE A 1 71 ? -12.187 4.062 15.430 1.00 91.50 71 PHE A CA 1
ATOM 554 C C . PHE A 1 71 ? -12.894 4.258 14.079 1.00 91.50 71 PHE A C 1
ATOM 556 O O . PHE A 1 71 ? -14.068 4.619 14.020 1.00 91.50 71 PHE A O 1
ATOM 563 N N . LYS A 1 72 ? -12.182 3.947 12.989 1.00 92.62 72 LYS A N 1
ATOM 564 C CA . LYS A 1 72 ? -12.708 3.951 11.617 1.00 92.62 72 LYS A CA 1
ATOM 565 C C . LYS A 1 72 ? -12.361 2.635 10.935 1.00 92.62 72 LYS A C 1
ATOM 567 O O . LYS A 1 72 ? -11.181 2.348 10.730 1.00 92.62 72 LYS A O 1
ATOM 572 N N . ALA A 1 73 ? -13.384 1.860 10.583 1.00 91.75 73 ALA A N 1
ATOM 573 C CA . ALA A 1 73 ? -13.231 0.550 9.952 1.00 91.75 73 ALA A CA 1
ATOM 574 C C . ALA A 1 73 ? -12.494 0.621 8.605 1.00 91.75 73 ALA A C 1
ATOM 576 O O . ALA A 1 73 ? -11.577 -0.164 8.385 1.00 91.75 73 ALA A O 1
ATOM 577 N N . ASP A 1 74 ? -12.792 1.647 7.802 1.00 91.44 74 ASP A N 1
ATOM 578 C CA . ASP A 1 74 ? -12.142 1.971 6.522 1.00 91.44 74 ASP A CA 1
ATOM 579 C C . ASP A 1 74 ? -10.606 1.922 6.581 1.00 91.44 74 ASP A C 1
ATOM 581 O O . ASP A 1 74 ? -9.953 1.436 5.665 1.00 91.44 74 ASP A O 1
ATOM 585 N N . ASN A 1 75 ? -9.997 2.347 7.697 1.00 91.69 75 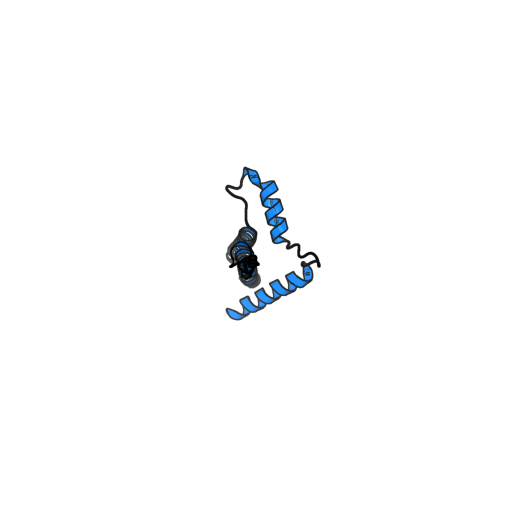ASN A N 1
ATOM 586 C CA . ASN A 1 75 ? -8.540 2.305 7.834 1.00 91.69 75 ASN A CA 1
ATOM 587 C C . ASN A 1 75 ? -7.971 0.880 7.818 1.00 91.69 75 ASN A C 1
ATOM 589 O O . ASN A 1 75 ? -6.814 0.689 7.457 1.00 91.69 75 ASN A O 1
ATOM 593 N N . TYR A 1 76 ? -8.743 -0.110 8.252 1.00 94.50 76 TYR A N 1
ATOM 594 C CA . TYR A 1 76 ? -8.332 -1.512 8.288 1.00 94.50 76 TYR A CA 1
ATOM 595 C C . TYR A 1 76 ? -8.725 -2.243 7.006 1.00 94.50 76 TYR A C 1
ATOM 597 O O . TYR A 1 76 ? -7.963 -3.082 6.534 1.00 94.50 76 TYR A O 1
ATOM 605 N N . GLU A 1 77 ? -9.877 -1.896 6.433 1.00 94.69 77 GLU A N 1
ATOM 606 C CA . GLU A 1 77 ? -10.346 -2.415 5.143 1.00 94.69 77 GLU A CA 1
ATOM 607 C C . GLU A 1 77 ? -9.375 -2.033 4.021 1.00 94.69 77 GLU A C 1
ATOM 609 O O . GLU A 1 77 ? -8.916 -2.903 3.283 1.00 94.69 77 GLU A O 1
ATOM 614 N N . ASP A 1 78 ? -8.962 -0.763 3.970 1.00 91.81 78 ASP A N 1
ATOM 615 C CA . ASP A 1 78 ? -7.974 -0.291 2.999 1.00 91.81 78 ASP A CA 1
ATOM 616 C C . ASP A 1 78 ? -6.615 -0.958 3.182 1.00 91.81 78 ASP A C 1
ATOM 618 O O . ASP A 1 78 ? -5.951 -1.271 2.203 1.00 91.81 78 ASP A O 1
ATOM 622 N N . ARG A 1 79 ? -6.197 -1.229 4.424 1.00 93.81 79 ARG A N 1
ATOM 623 C CA . ARG A 1 79 ? -4.943 -1.960 4.665 1.00 93.81 79 ARG A CA 1
ATOM 624 C C . ARG A 1 79 ? -5.014 -3.394 4.163 1.00 93.81 79 ARG A C 1
ATOM 626 O O . ARG A 1 79 ? -4.041 -3.871 3.600 1.00 93.81 79 ARG A O 1
ATOM 633 N N . ALA A 1 80 ? -6.148 -4.071 4.342 1.00 94.62 80 ALA A N 1
ATOM 634 C CA . ALA A 1 80 ? -6.340 -5.408 3.791 1.00 94.62 80 ALA A CA 1
ATOM 635 C C . ALA A 1 80 ? -6.297 -5.399 2.254 1.00 94.62 80 ALA A C 1
ATOM 637 O O . ALA A 1 80 ? -5.674 -6.277 1.661 1.00 94.62 80 ALA A O 1
ATOM 638 N N . ALA A 1 81 ? -6.912 -4.395 1.620 1.00 92.94 81 ALA A N 1
ATOM 639 C CA . ALA A 1 81 ? -6.849 -4.212 0.173 1.00 92.94 81 ALA A CA 1
ATOM 640 C C . ALA A 1 81 ? -5.413 -3.933 -0.304 1.00 92.94 81 ALA A C 1
ATOM 642 O O . ALA A 1 81 ? -4.929 -4.584 -1.226 1.00 92.94 81 ALA A O 1
ATOM 643 N N . TYR A 1 82 ? -4.708 -2.997 0.337 1.00 93.75 82 TYR A N 1
ATOM 644 C CA . TYR A 1 82 ? -3.345 -2.620 -0.050 1.00 93.75 82 TYR A CA 1
ATOM 645 C C . TYR A 1 82 ? -2.352 -3.768 0.144 1.00 93.75 82 TYR A C 1
ATOM 647 O O . TYR A 1 82 ? -1.519 -3.960 -0.732 1.00 93.75 82 TYR A O 1
ATOM 655 N N . ALA A 1 83 ? -2.509 -4.591 1.185 1.00 95.50 83 ALA A N 1
ATOM 656 C CA . ALA A 1 83 ? -1.692 -5.791 1.372 1.00 95.50 83 ALA A CA 1
ATOM 657 C C . ALA A 1 83 ? -1.876 -6.809 0.236 1.00 95.50 83 ALA A C 1
ATOM 659 O O . ALA A 1 83 ? -0.912 -7.431 -0.207 1.00 95.50 83 ALA A O 1
ATOM 660 N N . GLY A 1 84 ? -3.106 -6.964 -0.267 1.00 93.38 84 GLY A N 1
ATOM 661 C CA . GLY A 1 84 ? -3.382 -7.794 -1.441 1.00 93.38 84 GLY A CA 1
ATOM 662 C C . GLY A 1 84 ? -2.696 -7.262 -2.701 1.00 93.38 84 GLY A C 1
ATOM 663 O O . GLY A 1 84 ? -2.019 -8.016 -3.393 1.00 93.38 84 GLY A O 1
ATOM 664 N N . LEU A 1 85 ? -2.814 -5.955 -2.955 1.00 91.31 85 LEU A N 1
ATOM 665 C CA . LEU A 1 85 ? -2.213 -5.289 -4.118 1.00 91.31 85 LEU A CA 1
ATOM 666 C C . LEU A 1 85 ? -0.675 -5.276 -4.061 1.00 91.31 85 LEU A C 1
ATOM 668 O O . LEU A 1 85 ? -0.022 -5.474 -5.082 1.00 91.31 85 LEU A O 1
ATOM 672 N N . ALA A 1 86 ? -0.093 -5.103 -2.870 1.00 93.50 86 ALA A N 1
ATOM 673 C CA . ALA A 1 86 ? 1.344 -5.232 -2.640 1.00 93.50 86 ALA A CA 1
ATOM 674 C C . ALA A 1 86 ? 1.825 -6.656 -2.946 1.00 93.50 86 ALA A C 1
ATOM 676 O O . ALA A 1 86 ? 2.822 -6.836 -3.640 1.00 93.50 86 ALA A O 1
ATOM 677 N N . GLY A 1 87 ? 1.088 -7.667 -2.470 1.00 93.88 87 GLY A N 1
ATOM 678 C CA . GLY A 1 87 ? 1.387 -9.072 -2.735 1.00 93.88 87 GLY A CA 1
ATOM 679 C C . GLY A 1 87 ? 1.307 -9.433 -4.219 1.00 93.88 87 GLY A C 1
ATOM 680 O O . GLY A 1 87 ? 2.155 -10.175 -4.705 1.00 93.88 87 GLY A O 1
ATOM 681 N N . GLU A 1 88 ? 0.330 -8.884 -4.941 1.00 91.75 88 GLU A N 1
ATOM 682 C CA . GLU A 1 88 ? 0.218 -9.030 -6.396 1.00 91.75 88 GLU A CA 1
ATOM 683 C C . GLU A 1 88 ? 1.427 -8.412 -7.111 1.00 91.75 88 GLU A C 1
ATOM 685 O O . GLU A 1 88 ? 2.105 -9.107 -7.862 1.00 91.75 88 GLU A O 1
ATOM 690 N N . ALA A 1 89 ? 1.778 -7.160 -6.796 1.00 91.69 89 ALA A N 1
ATOM 691 C CA . ALA A 1 89 ? 2.943 -6.491 -7.381 1.00 91.69 89 ALA A CA 1
ATOM 692 C C . ALA A 1 89 ? 4.256 -7.250 -7.103 1.00 91.69 89 ALA A C 1
ATOM 694 O O . ALA A 1 89 ? 5.085 -7.435 -7.995 1.00 91.69 89 ALA A O 1
ATOM 695 N N . ALA A 1 90 ? 4.427 -7.743 -5.875 1.00 93.25 90 ALA A N 1
ATOM 696 C CA . ALA A 1 90 ? 5.563 -8.570 -5.486 1.00 93.25 90 ALA A CA 1
ATOM 697 C C . ALA A 1 90 ? 5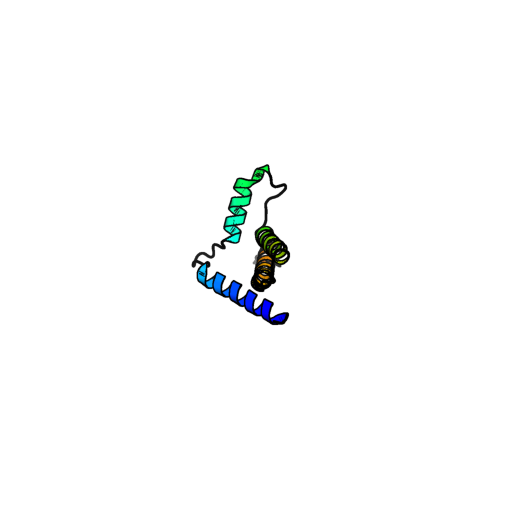.614 -9.901 -6.256 1.00 93.25 90 ALA A C 1
ATOM 699 O O . ALA A 1 90 ? 6.696 -10.361 -6.633 1.00 93.25 90 ALA A O 1
ATOM 700 N N . PHE A 1 91 ? 4.459 -10.537 -6.473 1.00 92.50 91 PHE A N 1
ATOM 701 C CA . PHE A 1 91 ? 4.356 -11.773 -7.244 1.00 92.50 91 PHE A CA 1
ATOM 702 C C . PHE A 1 91 ? 4.665 -11.541 -8.726 1.00 92.50 91 PHE A C 1
ATOM 704 O O . PHE A 1 91 ? 5.382 -12.339 -9.319 1.00 92.50 91 PHE A O 1
ATOM 711 N N . ASP A 1 92 ? 4.210 -10.439 -9.311 1.00 89.25 92 ASP A N 1
ATOM 712 C CA . ASP A 1 92 ? 4.508 -10.113 -10.707 1.00 89.25 92 ASP A CA 1
ATOM 713 C C . ASP A 1 92 ? 5.999 -9.802 -10.920 1.00 89.25 92 ASP A C 1
ATOM 715 O O . ASP A 1 92 ? 6.596 -10.205 -11.923 1.00 89.25 92 ASP A O 1
ATOM 719 N N . GLU A 1 93 ? 6.637 -9.129 -9.959 1.00 88.50 93 GLU A N 1
ATOM 720 C CA . GLU A 1 93 ? 8.060 -8.793 -10.036 1.00 88.50 93 GLU A CA 1
ATOM 721 C C . GLU A 1 93 ? 8.969 -10.012 -9.792 1.00 88.50 93 GLU A C 1
ATOM 723 O O . GLU A 1 93 ? 9.934 -10.237 -10.534 1.00 88.50 93 GLU A O 1
ATOM 728 N N . ARG A 1 94 ? 8.682 -10.791 -8.739 1.00 92.31 94 ARG A N 1
ATOM 729 C CA . ARG A 1 94 ? 9.598 -11.808 -8.182 1.00 92.31 94 ARG A CA 1
ATOM 730 C C . ARG A 1 94 ? 9.046 -13.232 -8.194 1.00 92.31 94 ARG A C 1
ATOM 732 O O . ARG A 1 94 ? 9.735 -14.154 -7.754 1.00 92.31 94 ARG A O 1
ATOM 739 N N . GLY A 1 95 ? 7.817 -13.429 -8.654 1.00 86.62 95 GLY A N 1
ATOM 740 C CA . GLY A 1 95 ? 7.198 -14.742 -8.766 1.00 86.62 95 GLY A CA 1
ATOM 741 C C . GLY A 1 95 ? 7.899 -15.633 -9.795 1.00 86.62 95 GLY A C 1
ATOM 742 O O . GLY A 1 95 ? 8.682 -15.160 -10.626 1.00 86.62 95 GLY A O 1
ATOM 743 N N . PRO A 1 96 ? 7.643 -16.950 -9.747 1.00 83.00 96 PRO A N 1
ATOM 744 C CA . PRO A 1 96 ? 8.186 -17.878 -10.723 1.00 83.00 96 PRO A CA 1
ATOM 745 C C . PRO A 1 96 ? 7.672 -17.506 -12.117 1.00 83.00 96 PRO A C 1
ATOM 747 O O . PRO A 1 96 ? 6.506 -17.722 -12.446 1.00 83.00 96 PRO A O 1
ATOM 750 N N . LYS A 1 97 ? 8.555 -16.950 -12.949 1.00 70.06 97 LYS A N 1
ATOM 751 C CA . LYS A 1 97 ? 8.282 -16.768 -14.375 1.00 70.06 97 LYS A CA 1
ATOM 752 C C . LYS A 1 97 ? 8.191 -18.158 -14.990 1.00 70.06 97 LYS A C 1
ATOM 754 O O . LYS A 1 97 ? 9.021 -19.013 -14.675 1.00 70.06 97 LYS A O 1
ATOM 759 N N . ALA A 1 98 ? 7.166 -18.403 -15.808 1.00 59.16 98 ALA A N 1
ATOM 760 C CA . ALA A 1 98 ? 7.078 -19.644 -16.569 1.00 59.16 98 ALA A CA 1
ATOM 761 C C . ALA A 1 98 ? 8.436 -19.868 -17.243 1.00 59.16 98 ALA A C 1
ATOM 763 O O . ALA A 1 98 ? 8.939 -18.953 -17.896 1.00 59.16 98 ALA A O 1
ATOM 764 N N . ALA A 1 99 ? 9.056 -21.021 -16.975 1.00 55.44 99 ALA A N 1
ATOM 765 C CA . ALA A 1 99 ? 10.360 -21.348 -17.524 1.00 55.44 99 ALA A CA 1
ATOM 766 C C . ALA A 1 99 ? 10.318 -21.107 -19.032 1.00 55.44 99 ALA A C 1
ATOM 768 O O . ALA A 1 99 ? 9.361 -21.542 -19.684 1.00 55.44 99 ALA A O 1
ATOM 769 N N . ASP A 1 100 ? 11.325 -20.385 -19.533 1.00 51.25 100 ASP A N 1
ATOM 770 C CA . ASP A 1 100 ? 11.615 -20.270 -20.954 1.00 51.25 100 ASP A CA 1
ATOM 771 C C . ASP A 1 100 ? 11.343 -21.630 -21.585 1.00 51.25 100 ASP A C 1
ATOM 773 O O . ASP A 1 100 ? 11.890 -22.655 -21.168 1.00 51.25 100 ASP A O 1
ATOM 777 N N . GLN A 1 101 ? 10.407 -21.651 -22.528 1.00 53.47 101 GLN A N 1
ATOM 778 C CA . GLN A 1 101 ? 10.168 -22.812 -23.355 1.00 53.47 101 GLN A CA 1
ATOM 779 C C . GLN A 1 101 ? 11.401 -22.924 -24.246 1.00 53.47 101 GLN A C 1
ATOM 781 O O . GLN A 1 101 ? 11.422 -22.402 -25.358 1.00 53.47 101 GLN A O 1
ATOM 786 N N . ASP A 1 102 ? 12.454 -23.520 -23.682 1.00 44.91 102 ASP A N 1
ATOM 787 C CA . ASP A 1 102 ? 13.727 -23.769 -24.324 1.00 44.91 102 ASP A CA 1
ATOM 788 C C . ASP A 1 102 ? 13.440 -24.322 -25.711 1.00 44.91 102 ASP A C 1
ATOM 790 O O . ASP A 1 102 ? 12.758 -25.341 -25.872 1.00 44.91 102 ASP A O 1
ATOM 794 N N . CYS A 1 103 ? 13.928 -23.587 -26.707 1.00 45.41 103 CYS A N 1
ATOM 795 C CA . CYS A 1 103 ? 14.011 -23.989 -28.094 1.00 45.41 103 CYS A CA 1
ATOM 796 C C . CYS A 1 103 ? 14.497 -25.437 -28.145 1.00 45.41 103 CYS A C 1
ATOM 798 O O . CYS A 1 103 ? 15.688 -25.714 -28.004 1.00 45.41 103 CYS A O 1
ATOM 800 N N . ILE A 1 104 ? 13.558 -26.366 -28.317 1.00 50.75 104 ILE A N 1
ATOM 801 C CA . ILE A 1 104 ? 13.862 -27.777 -28.474 1.00 50.75 104 ILE A CA 1
ATOM 802 C C . ILE A 1 104 ? 14.643 -27.856 -29.778 1.00 50.75 104 ILE A C 1
ATOM 804 O O . ILE A 1 104 ? 14.094 -27.644 -30.861 1.00 50.75 104 ILE A O 1
ATOM 808 N N . PHE A 1 105 ? 15.948 -28.067 -29.648 1.00 46.16 105 PHE A N 1
ATOM 809 C CA . PHE A 1 105 ? 16.858 -28.341 -30.739 1.00 46.16 105 PHE A CA 1
ATOM 810 C C . PHE A 1 105 ? 16.202 -29.365 -31.669 1.00 46.16 105 PHE A C 1
ATOM 812 O O . PHE A 1 105 ? 16.005 -30.522 -31.296 1.00 46.16 105 PHE A O 1
ATOM 819 N N . ILE A 1 106 ? 15.865 -28.948 -32.891 1.00 53.50 106 ILE A N 1
ATOM 820 C CA . ILE A 1 106 ? 15.697 -29.892 -33.992 1.00 53.50 106 ILE A CA 1
ATOM 821 C C . ILE A 1 106 ? 17.113 -30.375 -34.301 1.00 53.50 106 ILE A C 1
ATOM 823 O O . ILE A 1 106 ? 17.809 -29.815 -35.147 1.00 53.50 106 ILE A O 1
ATOM 827 N N . GLU A 1 107 ? 17.583 -31.366 -33.546 1.00 48.22 107 GLU A N 1
ATOM 828 C CA . GLU A 1 107 ? 18.785 -32.100 -33.905 1.00 48.22 107 GLU A CA 1
ATOM 829 C C . GLU A 1 107 ? 18.438 -32.889 -35.173 1.00 48.22 107 GLU A C 1
ATOM 831 O O . GLU A 1 107 ? 17.668 -33.852 -35.160 1.00 48.22 107 GLU A O 1
ATOM 836 N N . ALA A 1 108 ? 18.916 -32.389 -36.313 1.00 56.59 108 ALA A N 1
ATOM 837 C CA . ALA A 1 108 ? 18.777 -33.055 -37.594 1.00 56.59 108 ALA A CA 1
ATOM 838 C C . ALA A 1 108 ? 19.414 -34.448 -37.493 1.00 56.59 108 ALA A C 1
ATOM 840 O O . ALA A 1 108 ? 20.613 -34.577 -37.247 1.00 56.59 108 ALA A O 1
ATOM 841 N N . ALA A 1 109 ? 18.599 -35.486 -37.679 1.00 59.19 109 ALA A N 1
ATOM 842 C CA . ALA A 1 109 ? 19.051 -36.868 -37.711 1.00 59.19 109 ALA A CA 1
ATOM 843 C C . ALA A 1 109 ? 20.203 -37.044 -38.728 1.00 59.19 109 ALA A C 1
ATOM 845 O O . ALA A 1 109 ? 20.114 -36.517 -39.843 1.00 59.19 109 ALA A O 1
ATOM 846 N N . PRO A 1 110 ? 21.276 -37.784 -38.394 1.00 62.81 110 PRO A N 1
ATOM 847 C CA . PRO A 1 110 ? 22.377 -38.007 -39.322 1.00 62.81 110 PRO A CA 1
ATOM 848 C C . PRO A 1 110 ? 21.919 -38.874 -40.511 1.00 62.81 110 PRO A C 1
ATOM 850 O O . PRO A 1 110 ? 21.095 -39.777 -40.330 1.00 62.81 110 PRO A O 1
ATOM 853 N N . PRO A 1 111 ? 22.442 -38.645 -41.733 1.00 57.97 111 PRO A N 1
ATOM 854 C CA . PRO A 1 111 ? 22.038 -39.417 -42.900 1.00 57.97 111 PRO A CA 1
ATOM 855 C C . PRO A 1 111 ? 22.458 -40.882 -42.741 1.00 57.97 111 PRO A C 1
ATOM 857 O O . PRO A 1 111 ? 23.627 -41.196 -42.508 1.00 57.97 111 PRO A O 1
ATOM 860 N N . ALA A 1 112 ? 21.485 -41.785 -42.881 1.00 58.50 112 ALA A N 1
ATOM 861 C CA . ALA A 1 112 ? 21.715 -43.222 -42.904 1.00 58.50 112 ALA A CA 1
ATOM 862 C C . ALA A 1 112 ? 22.684 -43.573 -44.043 1.00 58.50 112 ALA A C 1
ATOM 864 O O . ALA A 1 112 ? 22.439 -43.261 -45.209 1.00 58.50 112 ALA A O 1
ATOM 865 N N . GLY A 1 113 ? 23.799 -44.210 -43.687 1.00 51.31 113 GLY A N 1
ATOM 866 C CA . GLY A 1 113 ? 24.824 -44.631 -44.631 1.00 51.31 113 GLY A CA 1
ATOM 867 C C . GLY A 1 113 ? 24.272 -45.577 -45.696 1.00 51.31 113 GLY A C 1
ATOM 868 O O . GLY A 1 113 ? 23.776 -46.659 -45.385 1.00 51.31 113 GLY A O 1
ATOM 869 N N . GLY A 1 114 ? 24.416 -45.185 -46.961 1.00 46.94 114 GLY A N 1
ATOM 870 C CA . GLY A 1 114 ? 24.299 -46.085 -48.100 1.00 46.94 114 GLY A CA 1
ATOM 871 C C . GLY A 1 114 ? 25.611 -46.840 -48.289 1.00 46.94 114 GLY A C 1
ATOM 872 O O . GLY A 1 114 ? 26.618 -46.246 -48.665 1.00 46.94 114 GLY A O 1
ATOM 873 N N . ARG A 1 115 ? 25.605 -48.147 -48.013 1.00 46.09 115 ARG A N 1
ATOM 874 C CA . ARG A 1 115 ? 26.590 -49.075 -48.578 1.00 46.09 115 ARG A CA 1
ATOM 875 C C . ARG A 1 115 ? 26.093 -49.498 -49.958 1.00 46.09 115 ARG A C 1
ATOM 877 O O . ARG A 1 115 ? 24.995 -50.043 -50.057 1.00 46.09 115 ARG A O 1
ATOM 884 N N . SER A 1 116 ? 26.924 -49.294 -50.971 1.00 51.50 116 SER A N 1
ATOM 885 C CA . SER A 1 116 ? 26.957 -50.081 -52.207 1.00 51.50 116 SER A CA 1
ATOM 886 C C . SER A 1 116 ? 28.400 -50.467 -52.467 1.00 51.50 116 SER A C 1
ATOM 888 O O . SER A 1 116 ? 29.226 -49.525 -52.433 1.00 51.50 116 SER A O 1
#